Protein AF-A0A0F9BNK5-F1 (afdb_monomer)

Nearest PDB structures (foldseek):
  4afl-assembly1_C  TM=5.054E-01  e=4.484E+00  Homo sapiens
  6kgq-assembly1_A  TM=4.041E-01  e=2.671E+00  Homo sapiens
  8k9c-assembly1_A  TM=3.778E-01  e=3.461E+00  Homo sapiens

Sequence (141 aa):
MEKILEMRRKRAALVEEARSILDKAEGEKRSLSEDEDTKYKSLVTEIETTKKAEDREMQLMGLEGEVRENAQSLKPEPEAKKDGFESLGEMMLAVRQASIPGGKMDNRLEKRTILGLNETVPSEGGFLVDKPLADELITRT

pLDDT: mean 79.59, std 15.86, range [45.19, 97.62]

Organism: NCBI:txid412755

Mean predicted aligned error: 16.74 Å

Secondary structure (DSSP, 8-state):
-HHHHHHHHHHHHHHHHHHHHHHHHHHTTSPPPHHHHHHHHHHHHHHHHHHHHHHHHHHHHHHHHHHHHHHHHTS--------S-SSHHHHHHHHHHHTSTTPPPPHHHHHHHHTT---S-TTS---PPPHHHHHHHHHT-

Radius of gyration: 35.4 Å; Cα contacts (8 Å, |Δi|>4): 58; chains: 1; bounding box: 64×49×92 Å

Solvent-accessible surface area (backbone atoms only — not comparable to full-atom values): 8484 Å² total; per-residue (Å²): 111,68,69,56,54,51,51,51,52,53,40,50,52,43,50,52,53,45,46,54,55,51,53,48,23,59,74,69,74,46,75,70,51,74,68,52,47,52,50,39,54,51,38,52,52,52,40,52,53,52,49,55,51,45,54,51,54,51,50,50,54,48,51,52,48,54,54,51,52,57,57,55,73,67,48,76,74,75,76,73,73,74,81,64,68,98,43,66,68,57,45,52,52,44,52,53,39,43,70,39,94,90,43,68,70,48,68,67,58,52,57,55,66,68,68,62,85,77,83,86,62,98,83,65,96,74,82,88,78,52,68,73,56,50,52,55,53,66,75,74,110

InterPro domains:
  IPR024455 Phage capsid [TIGR01554] (6-140)

Structure (mmCIF, N/CA/C/O backbone):
data_AF-A0A0F9BNK5-F1
#
_entry.id   AF-A0A0F9BNK5-F1
#
loop_
_atom_site.group_PDB
_atom_site.id
_atom_site.type_symbol
_atom_site.label_atom_id
_atom_site.label_alt_id
_atom_site.label_comp_id
_atom_site.label_asym_id
_atom_site.label_entity_id
_atom_site.label_seq_id
_atom_site.pdbx_PDB_ins_code
_atom_site.Cartn_x
_atom_site.Cartn_y
_atom_site.Cartn_z
_atom_site.occupancy
_atom_site.B_iso_or_equiv
_atom_site.auth_seq_id
_atom_site.auth_comp_id
_atom_site.auth_asym_id
_atom_site.auth_atom_id
_atom_site.pdbx_PDB_model_num
ATOM 1 N N . MET A 1 1 ? 8.942 -1.350 -2.264 1.00 76.06 1 MET A N 1
ATOM 2 C CA . MET A 1 1 ? 7.957 -2.362 -1.805 1.00 76.06 1 MET A CA 1
ATOM 3 C C . MET A 1 1 ? 8.018 -2.603 -0.300 1.00 76.06 1 MET A C 1
ATOM 5 O O . MET A 1 1 ? 6.976 -2.491 0.329 1.00 76.06 1 MET A O 1
ATOM 9 N N . GLU A 1 2 ? 9.188 -2.863 0.298 1.00 85.75 2 GLU A N 1
ATOM 10 C CA . GLU A 1 2 ? 9.309 -3.104 1.754 1.00 85.75 2 GLU A CA 1
ATOM 11 C C . GLU A 1 2 ? 8.704 -1.986 2.617 1.00 85.75 2 GLU A C 1
ATOM 13 O O . GLU A 1 2 ? 7.884 -2.264 3.486 1.00 85.75 2 GLU A O 1
ATOM 18 N N . LYS A 1 3 ? 8.980 -0.719 2.289 1.00 88.19 3 LYS A N 1
ATOM 19 C CA . LYS A 1 3 ? 8.428 0.454 2.992 1.00 88.19 3 LYS A CA 1
ATOM 20 C C . LYS A 1 3 ? 6.889 0.482 3.053 1.00 88.19 3 LYS A C 1
ATOM 22 O O . LYS A 1 3 ? 6.318 0.781 4.097 1.00 88.19 3 LYS A O 1
ATOM 27 N N . ILE A 1 4 ? 6.201 0.122 1.963 1.00 91.81 4 ILE A N 1
ATOM 28 C CA . ILE A 1 4 ? 4.725 0.047 1.921 1.00 91.81 4 ILE A CA 1
ATOM 29 C C . ILE A 1 4 ? 4.224 -1.097 2.816 1.00 91.81 4 ILE A C 1
ATOM 31 O O . ILE A 1 4 ? 3.232 -0.945 3.528 1.00 91.81 4 ILE A O 1
ATOM 35 N N . LEU A 1 5 ? 4.917 -2.240 2.822 1.00 92.19 5 LEU A N 1
ATOM 36 C CA . LEU A 1 5 ? 4.567 -3.374 3.681 1.00 92.19 5 LEU A CA 1
ATOM 37 C C . LEU A 1 5 ? 4.739 -3.039 5.167 1.00 92.19 5 LEU A C 1
ATOM 39 O O . LEU A 1 5 ? 3.884 -3.402 5.974 1.00 92.19 5 LEU A O 1
ATOM 43 N N . GLU A 1 6 ? 5.796 -2.316 5.532 1.00 92.88 6 GLU A N 1
ATOM 44 C CA . GLU A 1 6 ? 5.997 -1.825 6.897 1.00 92.88 6 GLU A CA 1
ATOM 45 C C . GLU A 1 6 ? 4.893 -0.855 7.327 1.00 92.88 6 GLU A C 1
ATOM 47 O O . GLU A 1 6 ? 4.320 -1.021 8.405 1.00 92.88 6 GLU A O 1
ATOM 52 N N . MET A 1 7 ? 4.518 0.098 6.466 1.00 92.50 7 MET A N 1
ATOM 53 C CA . MET A 1 7 ? 3.400 1.014 6.732 1.00 92.50 7 MET A CA 1
ATOM 54 C C . MET A 1 7 ? 2.081 0.261 6.941 1.00 92.50 7 MET A C 1
ATOM 56 O O . MET A 1 7 ? 1.332 0.577 7.867 1.00 92.50 7 MET A O 1
ATOM 60 N N . ARG A 1 8 ? 1.817 -0.783 6.144 1.00 93.00 8 ARG A N 1
ATOM 61 C CA . ARG A 1 8 ? 0.635 -1.645 6.309 1.00 93.00 8 ARG A CA 1
ATOM 62 C C . ARG A 1 8 ? 0.640 -2.395 7.634 1.00 93.00 8 ARG A C 1
ATOM 64 O O . ARG A 1 8 ? -0.393 -2.440 8.297 1.00 93.00 8 ARG A O 1
ATOM 71 N N . ARG A 1 9 ? 1.785 -2.957 8.033 1.00 95.19 9 ARG A N 1
ATOM 72 C CA . ARG A 1 9 ? 1.939 -3.633 9.333 1.00 95.19 9 ARG A CA 1
ATOM 73 C C . ARG A 1 9 ? 1.705 -2.664 10.486 1.00 95.19 9 ARG A C 1
ATOM 75 O O . ARG A 1 9 ? 0.938 -2.982 11.390 1.00 95.19 9 ARG A O 1
ATOM 82 N N . LYS A 1 10 ? 2.298 -1.467 10.422 1.00 94.19 10 LYS A N 1
ATOM 83 C CA . LYS A 1 10 ? 2.085 -0.417 11.425 1.00 94.19 10 LYS A CA 1
ATOM 84 C C . LYS A 1 10 ? 0.609 -0.025 11.509 1.00 94.19 10 LYS A C 1
ATOM 86 O O . LYS A 1 10 ? 0.060 0.028 12.603 1.00 94.19 10 LYS A O 1
ATOM 91 N N . ARG A 1 11 ? -0.056 0.189 10.368 1.00 95.19 11 ARG A N 1
ATOM 92 C CA . ARG A 1 11 ? -1.488 0.514 10.341 1.00 95.19 11 ARG A CA 1
ATOM 93 C C . ARG A 1 11 ? -2.338 -0.605 10.942 1.00 95.19 11 ARG A C 1
ATOM 95 O O . ARG A 1 11 ? -3.258 -0.308 11.690 1.00 95.19 11 ARG A O 1
ATOM 102 N N . ALA A 1 12 ? -2.035 -1.866 10.639 1.00 96.12 12 ALA A N 1
ATOM 103 C CA . ALA A 1 12 ? -2.743 -3.003 11.223 1.00 96.12 12 ALA A CA 1
ATOM 104 C C . ALA A 1 12 ? -2.599 -3.033 12.753 1.00 96.12 12 ALA A C 1
ATOM 106 O O . ALA A 1 12 ? -3.598 -3.180 13.445 1.00 96.12 12 ALA A O 1
ATOM 107 N N . ALA A 1 13 ? -1.390 -2.804 13.277 1.00 96.00 13 ALA A N 1
ATOM 108 C CA . ALA A 1 13 ? -1.158 -2.734 14.719 1.00 96.00 13 ALA A CA 1
ATOM 109 C C . ALA A 1 13 ? -1.958 -1.602 15.391 1.00 96.00 13 ALA A C 1
ATOM 111 O O . ALA A 1 13 ? -2.590 -1.830 16.417 1.00 96.00 13 ALA A O 1
ATOM 112 N N . LEU A 1 14 ? -1.995 -0.410 14.783 1.00 95.62 14 LEU A N 1
ATOM 113 C CA . LEU A 1 14 ? -2.779 0.723 15.294 1.00 95.62 14 LEU A CA 1
ATOM 114 C C . LEU A 1 14 ? -4.292 0.442 15.282 1.00 95.62 14 LEU A C 1
ATOM 116 O O . LEU A 1 14 ? -4.999 0.826 16.210 1.00 95.62 14 LEU A O 1
ATOM 120 N N . VAL A 1 15 ? -4.795 -0.233 14.242 1.00 96.56 15 VAL A N 1
ATOM 121 C CA . VAL A 1 15 ? -6.211 -0.629 14.143 1.00 96.56 15 VAL A CA 1
ATOM 122 C C . VAL A 1 15 ? -6.573 -1.652 15.218 1.00 96.56 15 VAL A C 1
ATOM 124 O O . VAL A 1 15 ? -7.629 -1.531 15.834 1.00 96.56 15 VAL A O 1
ATOM 127 N N . GLU A 1 16 ? -5.707 -2.635 15.464 1.00 97.38 16 GLU A N 1
ATOM 128 C CA . GLU A 1 16 ? -5.906 -3.618 16.534 1.00 97.38 16 GLU A CA 1
ATOM 129 C C . GLU A 1 16 ? -5.879 -2.961 17.920 1.00 97.38 16 GLU A C 1
ATOM 131 O O . GLU A 1 16 ? -6.719 -3.265 18.764 1.00 97.38 16 GLU A O 1
ATOM 136 N N . GLU A 1 17 ? -4.986 -1.995 18.150 1.00 94.75 17 GLU A N 1
ATOM 137 C CA . GLU A 1 17 ? -4.975 -1.236 19.404 1.00 94.75 17 GLU A CA 1
ATOM 138 C C . GLU A 1 17 ? -6.266 -0.425 19.589 1.00 94.75 17 GLU A C 1
ATOM 140 O O . GLU A 1 17 ? -6.862 -0.455 20.667 1.00 94.75 17 GLU A O 1
ATOM 145 N N . ALA A 1 18 ? -6.744 0.245 18.536 1.00 95.12 18 ALA A N 1
ATOM 146 C CA . ALA A 1 18 ? -8.000 0.991 18.573 1.00 95.12 18 ALA A CA 1
ATOM 147 C C . ALA A 1 18 ? -9.206 0.075 18.849 1.00 95.12 18 ALA A C 1
ATOM 149 O O . ALA A 1 18 ? -10.068 0.427 19.655 1.00 95.12 18 ALA A O 1
ATOM 150 N N . ARG A 1 19 ? -9.243 -1.120 18.241 1.00 95.75 19 ARG A N 1
ATOM 151 C CA . ARG A 1 19 ? -10.258 -2.147 18.528 1.00 95.75 19 ARG A CA 1
ATOM 152 C C . ARG A 1 19 ? -10.195 -2.628 19.965 1.00 95.75 19 ARG A C 1
ATOM 154 O O . ARG A 1 19 ? -11.224 -2.660 20.620 1.00 95.75 19 ARG A O 1
ATOM 161 N N . SER A 1 20 ? -9.002 -2.900 20.491 1.00 96.06 20 SER A N 1
ATOM 162 C CA . SER A 1 20 ? -8.850 -3.354 21.876 1.00 96.06 20 SER A CA 1
ATOM 163 C C . SER A 1 20 ? -9.412 -2.353 22.890 1.00 96.06 20 SER A C 1
ATOM 165 O O . SER A 1 20 ? -9.919 -2.766 23.931 1.00 96.06 20 SER A O 1
ATOM 167 N N . ILE A 1 21 ? -9.338 -1.047 22.610 1.00 94.31 21 ILE A N 1
ATOM 168 C CA . ILE A 1 21 ? -9.953 -0.022 23.462 1.00 94.31 21 ILE A CA 1
ATOM 169 C C . ILE A 1 21 ? -11.486 -0.132 23.416 1.00 94.31 21 ILE A C 1
ATOM 171 O O . ILE A 1 21 ? -12.127 -0.115 24.467 1.00 94.31 21 ILE A O 1
ATOM 175 N N . LEU A 1 22 ? -12.068 -0.287 22.223 1.00 94.06 22 LEU A N 1
ATOM 176 C CA . LEU A 1 22 ? -13.516 -0.454 22.062 1.00 94.06 22 LEU A CA 1
ATOM 177 C C . LEU A 1 22 ? -14.015 -1.751 22.710 1.00 94.06 22 LEU A C 1
ATOM 179 O O . LEU A 1 22 ? -14.951 -1.707 23.501 1.00 94.06 22 LEU A O 1
ATOM 183 N N . ASP A 1 23 ? -13.337 -2.873 22.466 1.00 96.00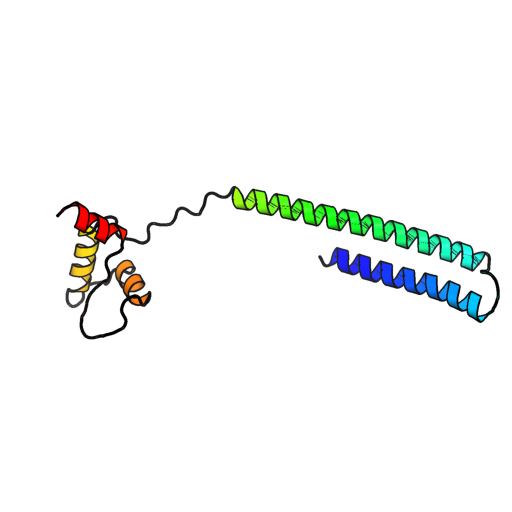 23 ASP A N 1
ATOM 184 C CA . ASP A 1 23 ? -13.697 -4.185 23.013 1.00 96.00 23 ASP A CA 1
ATOM 185 C C . ASP A 1 23 ? -13.672 -4.190 24.551 1.00 96.00 23 ASP A C 1
ATOM 187 O O . ASP A 1 23 ? -14.507 -4.828 25.193 1.00 96.00 23 ASP A O 1
ATOM 191 N N . LYS A 1 24 ? -12.735 -3.455 25.169 1.00 94.81 24 LYS A N 1
ATOM 192 C CA . LYS A 1 24 ? -12.689 -3.280 26.630 1.00 94.81 24 LYS A CA 1
ATOM 193 C C . LYS A 1 24 ? -13.892 -2.500 27.145 1.00 94.81 24 LYS A C 1
ATOM 195 O O . LYS A 1 24 ? -14.531 -2.939 28.100 1.00 94.81 24 LYS A O 1
ATOM 200 N N . ALA A 1 25 ? -14.219 -1.376 26.510 1.00 94.44 25 ALA A N 1
ATOM 201 C CA . ALA A 1 25 ? -15.375 -0.571 26.893 1.00 94.44 25 ALA A CA 1
ATOM 202 C C . ALA A 1 25 ? -16.691 -1.359 26.727 1.00 94.44 25 ALA A C 1
ATOM 204 O O . ALA A 1 25 ? -17.534 -1.356 27.628 1.00 94.44 25 ALA A O 1
ATOM 205 N N . GLU A 1 26 ? -16.831 -2.108 25.628 1.00 93.88 26 GLU A N 1
ATOM 206 C CA . GLU A 1 26 ? -17.971 -2.994 25.373 1.00 93.88 26 GLU A CA 1
ATOM 207 C C . GLU A 1 26 ? -18.060 -4.140 26.390 1.00 93.88 26 GLU A C 1
ATOM 209 O O . GLU A 1 26 ? -19.138 -4.400 26.935 1.00 93.88 26 GLU A O 1
ATOM 214 N N . GLY A 1 27 ? -16.936 -4.794 26.702 1.00 95.44 27 GLY A N 1
ATOM 215 C CA . GLY A 1 27 ? -16.862 -5.864 27.702 1.00 95.44 27 GLY A CA 1
ATOM 216 C C . GLY A 1 27 ? -17.247 -5.395 29.108 1.00 95.44 27 GLY A C 1
ATOM 217 O O . GLY A 1 27 ? -17.922 -6.114 29.846 1.00 95.44 27 GLY A O 1
ATOM 218 N N . GLU A 1 28 ? -16.891 -4.159 29.452 1.00 94.75 28 GLU A N 1
ATOM 219 C CA . GLU A 1 28 ? -17.265 -3.499 30.706 1.00 94.75 28 GLU A CA 1
ATOM 220 C C . GLU A 1 28 ? -18.668 -2.857 30.656 1.00 94.75 28 GLU A C 1
ATOM 222 O O . GLU A 1 28 ? -19.139 -2.324 31.661 1.00 94.75 28 GLU A O 1
ATOM 227 N N . LYS A 1 29 ? -19.366 -2.941 29.511 1.00 93.94 29 LYS A N 1
ATOM 228 C CA . LYS A 1 29 ? -20.697 -2.355 29.256 1.00 93.94 29 LYS A CA 1
ATOM 229 C C . LYS A 1 29 ? -20.781 -0.871 29.615 1.00 93.94 29 LYS A C 1
ATOM 231 O O . LYS A 1 29 ? -21.817 -0.395 30.085 1.00 93.94 29 LYS A O 1
ATOM 236 N N . ARG A 1 30 ? -19.691 -0.140 29.399 1.00 91.56 30 ARG A N 1
ATOM 237 C CA . ARG A 1 30 ? -19.602 1.297 29.662 1.00 91.56 30 ARG A CA 1
ATOM 238 C C . ARG A 1 30 ? -19.215 2.054 28.404 1.00 91.56 30 ARG A C 1
ATOM 240 O O . ARG A 1 30 ? -18.714 1.488 27.439 1.00 91.56 30 ARG A O 1
ATOM 247 N N . SER A 1 31 ? -19.427 3.362 28.433 1.00 91.50 31 SER A N 1
ATOM 248 C CA . SER A 1 31 ? -18.803 4.247 27.459 1.00 91.50 31 SER A CA 1
ATOM 249 C C . SER A 1 31 ? -17.290 4.314 27.683 1.00 91.50 31 SER A C 1
ATOM 251 O O . SER A 1 31 ? -16.787 4.045 28.782 1.00 91.50 31 SER A O 1
ATOM 253 N N . LEU A 1 32 ? -16.578 4.725 26.637 1.00 91.44 32 LEU A N 1
ATOM 254 C CA . LEU A 1 32 ? -15.171 5.110 26.719 1.00 91.44 32 LEU A CA 1
ATOM 255 C C . LEU A 1 32 ? -14.967 6.130 27.844 1.00 91.44 32 LEU A C 1
ATOM 257 O O . LEU A 1 32 ? -15.786 7.039 28.024 1.00 91.44 32 LEU A O 1
ATOM 261 N N . SER A 1 33 ? -13.886 5.964 28.602 1.00 94.38 33 SER A N 1
ATOM 262 C CA . SER A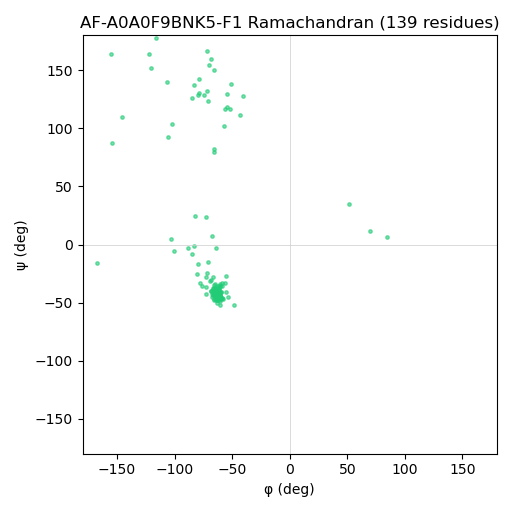 1 33 ? -13.423 7.011 29.512 1.00 94.38 33 SER A CA 1
ATOM 263 C C . SER A 1 33 ? -12.821 8.175 28.715 1.00 94.38 33 SER A C 1
ATOM 265 O O . SER A 1 33 ? -12.533 8.043 27.526 1.00 94.38 33 SER A O 1
ATOM 267 N N . GLU A 1 34 ? -12.607 9.323 29.356 1.00 94.50 34 GLU A N 1
ATOM 268 C CA . GLU A 1 34 ? -12.011 10.498 28.700 1.00 94.50 34 GLU A CA 1
ATOM 269 C C . GLU A 1 34 ? -10.586 10.216 28.180 1.00 94.50 34 GLU A C 1
ATOM 271 O O . GLU A 1 34 ? -10.231 10.608 27.063 1.00 94.50 34 GLU A O 1
ATOM 276 N N . ASP A 1 35 ? -9.801 9.446 28.938 1.00 92.81 35 ASP A N 1
ATOM 277 C CA . ASP A 1 35 ? -8.456 9.013 28.545 1.00 92.81 35 ASP A CA 1
ATOM 278 C C . ASP A 1 35 ? -8.492 8.042 27.355 1.00 92.81 35 ASP A C 1
ATOM 280 O O . ASP A 1 35 ? -7.699 8.157 26.415 1.00 92.81 35 ASP A O 1
ATOM 284 N N . GLU A 1 36 ? -9.425 7.086 27.370 1.00 93.19 36 GLU A N 1
ATOM 285 C CA . GLU A 1 36 ? -9.602 6.117 26.285 1.00 93.19 36 GLU A CA 1
ATOM 286 C C . GLU A 1 36 ? -10.114 6.779 25.007 1.00 93.19 36 GLU A C 1
ATOM 288 O O . GLU A 1 36 ? -9.632 6.452 23.925 1.00 93.19 36 GLU A O 1
ATOM 293 N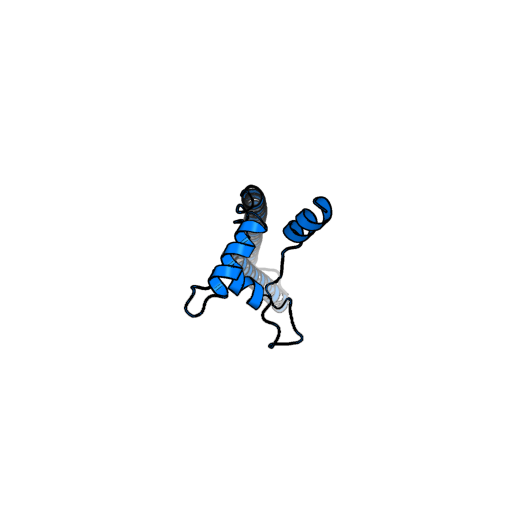 N . ASP A 1 37 ? -11.042 7.730 25.118 1.00 94.44 37 ASP A N 1
ATOM 294 C CA . ASP A 1 37 ? -11.563 8.500 23.989 1.00 94.44 37 ASP A CA 1
ATOM 295 C C . ASP A 1 37 ? -10.466 9.372 23.359 1.00 94.44 37 ASP A C 1
ATOM 297 O O . ASP A 1 37 ? -10.286 9.379 22.138 1.00 94.44 37 ASP A O 1
ATOM 301 N N . THR A 1 38 ? -9.652 10.037 24.186 1.00 96.69 38 THR A N 1
ATOM 302 C CA . THR A 1 38 ? -8.486 10.806 23.722 1.00 96.69 38 THR A CA 1
ATOM 303 C C . THR A 1 38 ? -7.490 9.903 22.994 1.00 96.69 38 THR A C 1
ATOM 305 O O . THR A 1 38 ? -7.042 10.222 21.886 1.00 96.69 38 THR A O 1
ATOM 308 N N . LYS A 1 39 ? -7.173 8.740 23.575 1.00 95.38 39 LYS A N 1
ATOM 309 C CA . LYS A 1 39 ? -6.256 7.773 22.967 1.00 95.38 39 LYS A CA 1
ATOM 310 C C . LYS A 1 39 ? -6.814 7.210 21.660 1.00 95.38 39 LYS A C 1
ATOM 312 O O . LYS A 1 39 ? -6.092 7.153 20.667 1.00 95.38 39 LYS A O 1
ATOM 317 N N . TYR A 1 40 ? -8.094 6.852 21.629 1.00 96.38 40 TYR A N 1
ATOM 318 C CA . TYR A 1 40 ? -8.773 6.358 20.435 1.00 96.38 40 TYR A CA 1
ATOM 319 C C . TYR A 1 40 ? -8.735 7.390 19.299 1.00 96.38 40 TYR A C 1
ATOM 321 O O . TYR A 1 40 ? -8.340 7.061 18.181 1.00 96.38 40 TYR A O 1
ATOM 329 N N . LYS A 1 41 ? -9.040 8.662 19.582 1.00 96.75 41 LYS A N 1
ATOM 330 C CA . LYS A 1 41 ? -8.938 9.759 18.600 1.00 96.75 41 LYS A CA 1
ATOM 331 C C . LYS A 1 41 ? -7.520 9.929 18.053 1.00 96.75 41 LYS A C 1
ATOM 333 O O . LYS A 1 41 ? -7.349 10.125 16.845 1.00 96.75 41 LYS A O 1
ATOM 338 N N . SER A 1 42 ? -6.507 9.822 18.914 1.00 96.88 42 SER A N 1
ATOM 339 C CA . SER A 1 42 ? -5.102 9.854 18.489 1.00 96.88 42 SER A CA 1
ATOM 340 C C . SER A 1 42 ? -4.778 8.688 17.554 1.00 96.88 42 SER A C 1
ATOM 342 O O . SER A 1 42 ? -4.239 8.904 16.470 1.00 96.88 42 SER A O 1
ATOM 344 N N . LEU A 1 43 ? -5.173 7.464 17.921 1.00 96.69 43 LEU A N 1
ATOM 345 C CA . LEU A 1 43 ? -4.955 6.267 17.105 1.00 96.69 43 LEU A CA 1
ATOM 346 C C . LEU A 1 43 ? -5.636 6.379 15.738 1.00 96.69 43 LEU A C 1
ATOM 348 O O . LEU A 1 43 ? -5.010 6.100 14.718 1.00 96.69 43 LEU A O 1
ATOM 352 N N . VAL A 1 44 ? -6.886 6.847 15.687 1.00 96.38 44 VAL A N 1
ATOM 353 C CA . VAL A 1 44 ? -7.606 7.074 14.423 1.00 96.38 44 VAL A CA 1
ATOM 354 C C . VAL A 1 44 ? -6.874 8.097 13.551 1.00 96.38 44 VAL A C 1
ATOM 356 O O . VAL A 1 44 ? -6.673 7.860 12.359 1.00 96.38 44 VAL A O 1
ATOM 359 N N . THR A 1 45 ? -6.388 9.189 14.142 1.00 97.62 45 THR A N 1
ATOM 360 C CA . THR A 1 45 ? -5.596 10.200 13.423 1.00 97.62 45 THR A CA 1
ATOM 361 C C . THR A 1 45 ? -4.298 9.602 12.860 1.00 97.62 45 THR A C 1
ATOM 363 O O . THR A 1 45 ? -3.936 9.842 11.703 1.00 97.62 45 THR A O 1
ATOM 366 N N . GLU A 1 46 ? -3.597 8.768 13.629 1.00 95.50 46 GLU A N 1
ATOM 367 C CA . GLU A 1 46 ? -2.390 8.069 13.168 1.00 95.50 46 GLU A CA 1
ATOM 368 C C . GLU A 1 46 ? -2.672 7.049 12.053 1.00 95.50 46 GLU A C 1
ATOM 370 O O . GLU A 1 46 ? -1.897 6.928 11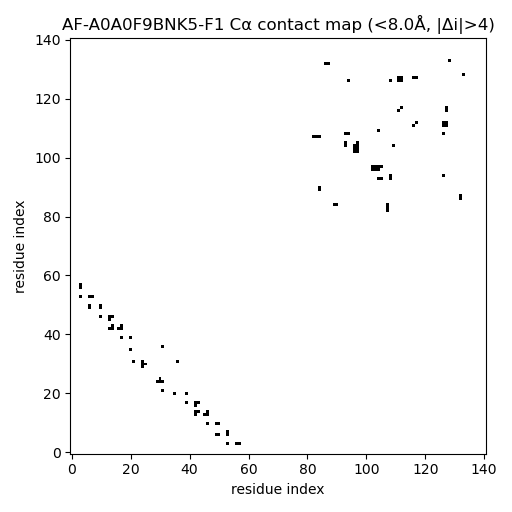.098 1.00 95.50 46 GLU A O 1
ATOM 375 N N . ILE A 1 47 ? -3.800 6.342 12.124 1.00 96.31 47 ILE A N 1
ATOM 376 C CA . ILE A 1 47 ? -4.249 5.414 11.079 1.00 96.31 47 ILE A CA 1
ATOM 377 C C . ILE A 1 47 ? -4.491 6.171 9.770 1.00 96.31 47 ILE A C 1
ATOM 379 O O . ILE A 1 47 ? -4.015 5.745 8.712 1.00 96.31 47 ILE A O 1
ATOM 383 N N . GLU A 1 48 ? -5.195 7.303 9.825 1.00 96.56 48 GLU A N 1
ATOM 384 C CA . GLU A 1 48 ? -5.491 8.116 8.644 1.00 96.56 48 GLU A CA 1
ATOM 385 C C . GLU A 1 48 ? -4.237 8.724 8.019 1.00 96.56 48 GLU A C 1
ATOM 387 O O . GLU A 1 48 ? -4.073 8.707 6.797 1.00 96.56 48 GLU A O 1
ATOM 392 N N . THR A 1 49 ? -3.334 9.255 8.843 1.00 95.62 49 THR A N 1
ATOM 393 C CA . THR A 1 49 ? -2.066 9.825 8.366 1.00 95.62 49 THR A CA 1
ATOM 394 C C . THR A 1 49 ? -1.180 8.758 7.730 1.00 95.62 49 THR A C 1
ATOM 396 O O . THR A 1 49 ? -0.653 8.981 6.638 1.00 95.62 49 THR A O 1
ATOM 399 N N . THR A 1 50 ? -1.088 7.573 8.341 1.00 93.88 50 THR A N 1
ATOM 400 C CA . THR A 1 50 ? -0.342 6.432 7.791 1.00 93.88 50 THR A CA 1
ATOM 401 C C . THR A 1 50 ? -0.955 5.949 6.477 1.00 93.88 50 THR A C 1
ATOM 403 O O . THR A 1 50 ? -0.226 5.692 5.523 1.00 93.88 50 THR A O 1
ATOM 406 N N . LYS A 1 51 ? -2.290 5.881 6.378 1.00 95.25 51 LYS A N 1
ATOM 407 C CA . LYS A 1 51 ? -2.982 5.545 5.125 1.00 95.25 51 LYS A CA 1
ATOM 408 C C . LYS A 1 51 ? -2.670 6.557 4.019 1.00 95.25 51 LYS A C 1
ATOM 410 O O . LYS A 1 51 ? -2.275 6.156 2.933 1.00 95.25 51 LYS A O 1
ATOM 415 N N . LYS A 1 52 ? -2.768 7.860 4.305 1.00 96.19 52 LYS A N 1
ATOM 416 C CA . LYS A 1 52 ? -2.432 8.913 3.331 1.00 96.19 52 LYS A CA 1
ATOM 417 C C . LYS A 1 52 ? -0.971 8.839 2.881 1.00 96.19 52 LYS A C 1
ATOM 419 O O . LYS A 1 52 ? -0.681 9.139 1.728 1.00 96.19 52 LYS A O 1
ATOM 424 N N . ALA A 1 53 ? -0.051 8.477 3.774 1.00 92.69 53 ALA A N 1
ATOM 425 C CA . ALA A 1 53 ? 1.346 8.261 3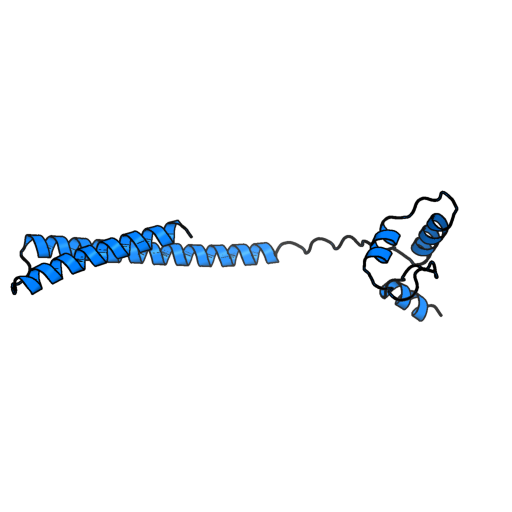.411 1.00 92.69 53 ALA A CA 1
ATOM 426 C C . ALA A 1 53 ? 1.508 7.041 2.488 1.00 92.69 53 ALA A C 1
ATOM 428 O O . ALA A 1 53 ? 2.200 7.145 1.480 1.00 92.69 53 ALA A O 1
ATOM 429 N N . GLU A 1 54 ? 0.824 5.929 2.779 1.00 93.81 54 GLU A N 1
ATOM 430 C CA . GLU A 1 54 ? 0.825 4.737 1.922 1.00 93.81 54 GLU A CA 1
ATOM 431 C C . GLU A 1 54 ? 0.323 5.051 0.506 1.00 93.81 54 GLU A C 1
ATOM 433 O O . GLU A 1 54 ? 0.977 4.683 -0.468 1.00 93.81 54 GLU A O 1
ATOM 438 N N . ASP A 1 55 ? -0.800 5.767 0.392 1.00 92.81 55 ASP A N 1
ATOM 439 C CA . ASP A 1 55 ? -1.396 6.117 -0.901 1.00 92.81 55 ASP A CA 1
ATOM 440 C C . ASP A 1 55 ? -0.424 6.956 -1.751 1.00 92.81 55 ASP A C 1
ATOM 442 O O . ASP A 1 55 ? -0.257 6.697 -2.943 1.00 92.81 55 ASP A O 1
ATOM 446 N N . ARG A 1 56 ? 0.296 7.906 -1.135 1.00 93.12 56 ARG A N 1
ATOM 447 C CA . ARG A 1 56 ? 1.323 8.710 -1.825 1.00 93.12 56 ARG A CA 1
ATOM 448 C C . ARG A 1 56 ? 2.499 7.866 -2.307 1.00 93.12 56 ARG A C 1
ATOM 450 O O . ARG A 1 56 ? 2.951 8.047 -3.431 1.00 93.12 56 ARG A O 1
ATOM 457 N N . GLU A 1 57 ? 3.003 6.960 -1.471 1.00 91.38 57 GLU A N 1
ATOM 458 C CA . GLU A 1 57 ? 4.116 6.075 -1.8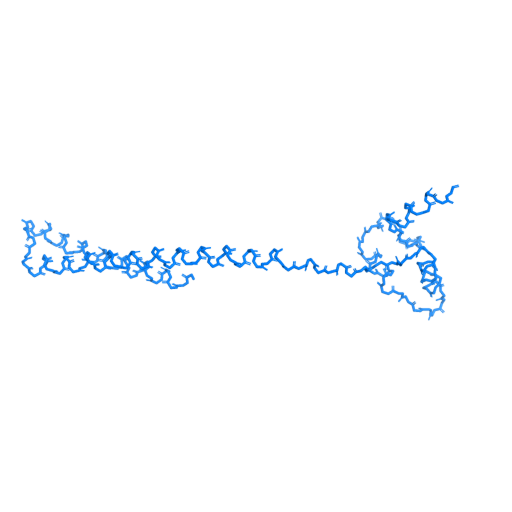44 1.00 91.38 57 GLU A CA 1
ATOM 459 C C . GLU A 1 57 ? 3.710 5.121 -2.972 1.00 91.38 57 GLU A C 1
ATOM 461 O O . GLU A 1 57 ? 4.500 4.857 -3.874 1.00 91.38 57 GLU A O 1
ATOM 466 N N . MET A 1 58 ? 2.466 4.637 -2.960 1.00 89.12 58 MET A N 1
ATOM 467 C CA . MET A 1 58 ? 1.928 3.801 -4.030 1.00 89.12 58 MET A CA 1
ATOM 468 C C . MET A 1 58 ? 1.795 4.577 -5.345 1.00 89.12 58 MET A C 1
ATOM 470 O O . MET A 1 58 ? 2.183 4.062 -6.392 1.00 89.12 58 MET A O 1
ATOM 474 N N . GLN A 1 59 ? 1.295 5.815 -5.294 1.00 90.81 59 GLN A N 1
ATOM 475 C CA . GLN A 1 59 ? 1.219 6.690 -6.465 1.00 90.81 59 GLN A CA 1
ATOM 476 C C . GLN A 1 59 ? 2.605 6.985 -7.042 1.00 90.81 59 GLN A C 1
ATOM 478 O O . GLN A 1 59 ? 2.798 6.851 -8.247 1.00 90.81 59 GLN A O 1
ATOM 483 N N . LEU A 1 60 ? 3.577 7.330 -6.192 1.00 90.06 60 LEU A N 1
ATOM 484 C CA . LEU A 1 60 ? 4.957 7.557 -6.623 1.00 90.06 60 LEU A CA 1
ATOM 485 C C . LEU A 1 60 ? 5.559 6.308 -7.262 1.00 90.06 60 LEU A C 1
ATOM 487 O O . LEU A 1 60 ? 6.128 6.404 -8.341 1.00 90.06 60 LEU A O 1
ATOM 491 N N . MET A 1 61 ? 5.368 5.132 -6.661 1.00 87.44 61 MET A N 1
ATOM 492 C CA . MET A 1 61 ? 5.855 3.876 -7.231 1.00 87.44 61 MET A CA 1
ATOM 493 C C . MET A 1 61 ? 5.225 3.572 -8.601 1.00 87.44 61 MET A C 1
ATOM 495 O O . MET A 1 61 ? 5.913 3.069 -9.488 1.00 87.44 61 MET A O 1
ATOM 499 N N . GLY A 1 62 ? 3.936 3.878 -8.787 1.00 87.56 62 GLY A N 1
ATOM 500 C CA . GLY A 1 62 ? 3.262 3.752 -10.082 1.00 87.56 62 GLY A CA 1
ATOM 501 C C . GLY A 1 62 ? 3.864 4.683 -11.136 1.00 87.56 62 GLY A C 1
ATOM 502 O O . GLY A 1 62 ? 4.269 4.224 -12.201 1.00 87.56 62 GLY A O 1
ATOM 503 N N . LEU A 1 63 ? 4.015 5.966 -10.796 1.00 87.62 63 LEU A N 1
ATOM 504 C CA . LEU A 1 63 ? 4.615 6.972 -11.678 1.00 87.62 63 LEU A CA 1
ATOM 505 C C . LEU A 1 63 ? 6.076 6.646 -12.023 1.00 87.62 63 LEU A C 1
ATOM 507 O O . LEU A 1 63 ? 6.487 6.777 -13.172 1.00 87.62 63 LEU A O 1
ATOM 511 N N . GLU A 1 64 ? 6.869 6.184 -11.055 1.00 85.25 64 GLU A N 1
ATOM 512 C CA . GLU A 1 64 ? 8.243 5.726 -11.288 1.00 85.25 64 GLU A CA 1
ATOM 513 C C . GLU A 1 64 ? 8.288 4.518 -12.232 1.00 85.25 64 GLU A C 1
ATOM 515 O O . GLU A 1 64 ? 9.186 4.425 -13.072 1.00 85.25 64 GLU A O 1
ATOM 520 N N . GLY A 1 65 ? 7.315 3.609 -12.119 1.00 82.00 65 GLY A N 1
ATOM 521 C CA . GLY A 1 65 ? 7.136 2.488 -13.039 1.00 82.00 65 GLY A CA 1
ATOM 522 C C . GLY A 1 65 ? 6.893 2.958 -14.472 1.00 82.00 65 GLY A C 1
ATOM 523 O O . GLY A 1 65 ? 7.637 2.567 -15.370 1.00 82.00 65 GLY A O 1
ATOM 524 N N . GLU A 1 66 ? 5.925 3.854 -14.669 1.00 78.88 66 GLU A N 1
ATOM 525 C CA . GLU A 1 66 ? 5.588 4.422 -15.982 1.00 78.88 66 GLU A CA 1
ATOM 526 C C . GLU A 1 66 ? 6.765 5.190 -16.602 1.00 78.88 66 GLU A C 1
ATOM 528 O O . GLU A 1 66 ? 7.078 5.026 -17.781 1.00 78.88 66 GLU A O 1
ATOM 533 N N . VAL A 1 67 ? 7.470 6.009 -15.815 1.00 78.75 67 VAL A N 1
ATOM 534 C CA . VAL A 1 67 ? 8.658 6.741 -16.287 1.00 78.75 67 VAL A CA 1
ATOM 535 C C . VAL A 1 67 ? 9.767 5.773 -16.691 1.00 78.75 67 VAL A C 1
ATOM 537 O O . VAL A 1 67 ? 10.428 5.980 -17.710 1.00 78.75 67 VAL A O 1
ATOM 540 N N . ARG A 1 68 ? 9.976 4.697 -15.926 1.00 73.38 68 ARG A N 1
ATOM 541 C CA . ARG A 1 68 ? 10.994 3.688 -16.233 1.00 73.38 68 ARG A CA 1
ATOM 542 C C . ARG A 1 68 ? 10.656 2.890 -17.489 1.00 73.38 68 ARG A C 1
ATOM 544 O O . ARG A 1 68 ? 11.564 2.620 -18.273 1.00 73.38 68 ARG A O 1
ATOM 551 N N . GLU A 1 69 ? 9.392 2.529 -17.680 1.00 69.88 69 GLU A N 1
ATOM 552 C CA . GLU A 1 69 ? 8.912 1.838 -18.878 1.00 69.88 69 GLU A CA 1
ATOM 553 C C . GLU A 1 69 ? 9.080 2.723 -20.120 1.00 69.88 69 GLU A C 1
ATOM 555 O O . GLU A 1 69 ? 9.706 2.303 -21.093 1.00 69.88 69 GLU A O 1
ATOM 560 N N . ASN A 1 70 ? 8.662 3.990 -20.037 1.00 66.62 70 ASN A N 1
ATOM 561 C CA . ASN A 1 70 ? 8.843 4.976 -21.106 1.00 66.62 70 ASN A CA 1
ATOM 562 C C . ASN A 1 70 ? 10.325 5.266 -21.409 1.00 66.62 70 ASN A C 1
ATOM 564 O O . ASN A 1 70 ? 10.711 5.464 -22.558 1.00 66.62 70 ASN A O 1
ATOM 568 N N . ALA A 1 71 ? 11.197 5.264 -20.399 1.00 61.66 71 ALA A N 1
ATOM 569 C CA . ALA A 1 71 ? 12.637 5.416 -20.605 1.00 61.66 71 ALA A CA 1
ATOM 570 C C . ALA A 1 71 ? 13.290 4.161 -21.218 1.00 61.66 71 ALA A C 1
ATOM 572 O O . ALA A 1 71 ? 14.311 4.266 -21.898 1.00 61.66 71 ALA A O 1
ATOM 573 N N . GLN A 1 72 ? 12.735 2.967 -20.980 1.00 58.50 72 GLN A N 1
ATOM 574 C CA . GLN A 1 72 ? 13.213 1.723 -21.588 1.00 58.50 72 GLN A CA 1
ATOM 575 C C . GLN A 1 72 ? 12.778 1.583 -23.046 1.00 58.50 72 GLN A C 1
ATOM 577 O O . GLN A 1 72 ? 13.583 1.114 -23.847 1.00 58.50 72 GLN A O 1
ATOM 582 N N . SER A 1 73 ? 11.580 2.041 -23.408 1.00 57.59 73 SER A N 1
ATOM 583 C CA . SER A 1 73 ? 11.109 2.075 -24.800 1.00 57.59 73 SER A CA 1
ATOM 584 C C . SER A 1 73 ? 11.812 3.134 -25.664 1.00 57.59 73 SER A C 1
ATOM 586 O O . SER A 1 73 ? 11.779 3.039 -26.887 1.00 57.59 73 SER A O 1
ATOM 588 N N . LEU A 1 74 ? 12.517 4.094 -25.051 1.00 55.81 74 LEU A N 1
ATOM 589 C CA . LEU A 1 74 ? 13.390 5.061 -25.735 1.00 55.81 74 LEU A CA 1
ATOM 590 C C . LEU A 1 74 ? 14.837 4.581 -25.923 1.00 55.81 74 LEU A C 1
ATOM 592 O O . LEU A 1 74 ? 15.641 5.292 -26.531 1.00 55.81 74 LEU A O 1
ATOM 596 N N . LYS A 1 75 ? 15.207 3.399 -25.414 1.00 52.28 75 LYS A N 1
ATOM 597 C CA . LYS A 1 75 ? 16.493 2.809 -25.792 1.00 52.28 75 LYS A CA 1
ATOM 598 C C . LYS A 1 75 ? 16.370 2.352 -27.245 1.00 52.28 75 LYS A C 1
ATOM 600 O O . LYS A 1 75 ? 15.474 1.554 -27.515 1.00 52.28 75 LYS A O 1
ATOM 605 N N . PRO A 1 76 ? 17.235 2.816 -28.169 1.00 48.91 76 PRO A N 1
ATOM 606 C CA . PRO A 1 76 ? 17.290 2.203 -29.482 1.00 48.91 76 PRO A CA 1
ATOM 607 C C . PRO A 1 76 ? 17.518 0.710 -29.263 1.00 48.91 76 PRO A C 1
ATOM 609 O O . PRO A 1 76 ? 18.368 0.314 -28.456 1.00 48.91 76 PRO A O 1
ATOM 612 N N . GLU A 1 77 ? 16.679 -0.088 -29.915 1.00 53.53 77 GLU A N 1
ATOM 613 C CA . GLU A 1 77 ? 16.811 -1.535 -30.008 1.00 53.53 77 GLU A CA 1
ATOM 614 C C . GLU A 1 77 ? 18.300 -1.844 -30.209 1.00 53.53 77 GLU A C 1
ATOM 616 O O . GLU A 1 77 ? 18.927 -1.171 -31.038 1.00 53.53 77 GLU A O 1
ATOM 621 N N . PRO A 1 78 ? 18.921 -2.734 -29.405 1.00 48.84 78 PRO A N 1
ATOM 622 C CA . PRO A 1 78 ? 20.335 -3.020 -29.585 1.00 48.84 78 PRO A CA 1
ATOM 623 C C . PRO A 1 78 ? 20.486 -3.417 -31.042 1.00 48.84 78 PRO A C 1
ATOM 625 O O . PRO A 1 78 ? 19.821 -4.366 -31.456 1.00 48.84 78 PRO A O 1
ATOM 628 N N . GLU A 1 79 ? 21.268 -2.642 -31.809 1.00 50.97 79 GLU A N 1
ATOM 629 C CA . GLU A 1 79 ? 21.529 -2.929 -33.215 1.00 50.97 79 GLU A CA 1
ATOM 630 C C . GLU A 1 79 ? 21.781 -4.421 -33.288 1.00 50.97 79 GLU A C 1
ATOM 632 O O . GLU A 1 79 ? 22.728 -4.911 -32.661 1.00 50.97 79 GLU A O 1
ATOM 637 N N . ALA A 1 80 ? 20.853 -5.148 -33.918 1.00 48.19 80 ALA A N 1
ATOM 638 C CA . ALA A 1 80 ? 20.973 -6.578 -34.059 1.00 48.19 80 ALA A CA 1
ATOM 639 C C . ALA A 1 80 ? 22.308 -6.766 -34.760 1.00 48.19 80 ALA A C 1
ATOM 641 O O . ALA A 1 80 ? 22.434 -6.467 -35.951 1.00 48.19 80 ALA A O 1
ATOM 642 N N . LYS A 1 81 ? 23.338 -7.151 -33.996 1.00 52.94 81 LYS A N 1
ATOM 643 C CA . LYS A 1 81 ? 24.619 -7.528 -34.565 1.00 52.94 81 LYS A CA 1
ATOM 644 C C . LYS A 1 81 ? 24.237 -8.551 -35.608 1.00 52.94 81 LYS A C 1
ATOM 646 O O . LYS A 1 81 ? 23.584 -9.542 -35.279 1.00 52.94 81 LYS A O 1
ATOM 651 N N . LYS A 1 82 ? 24.504 -8.229 -36.871 1.00 56.16 82 LYS A N 1
ATOM 652 C CA . LYS A 1 82 ? 24.225 -9.116 -37.990 1.00 56.16 82 LYS A CA 1
ATOM 653 C C . LYS A 1 82 ? 25.151 -10.311 -37.804 1.00 56.16 82 LYS A C 1
ATOM 655 O O . LYS A 1 82 ? 26.227 -10.360 -38.377 1.00 56.16 82 LYS A O 1
ATOM 660 N N . ASP A 1 83 ? 24.751 -11.255 -36.960 1.00 62.81 83 ASP A N 1
ATOM 661 C CA . ASP A 1 83 ? 25.487 -12.476 -36.624 1.00 62.81 83 ASP A CA 1
ATOM 662 C C . ASP A 1 83 ? 25.456 -13.484 -37.802 1.00 62.81 83 ASP A C 1
ATOM 664 O O . ASP A 1 83 ? 25.617 -14.690 -37.616 1.00 62.81 83 ASP A O 1
ATOM 668 N N . GLY A 1 84 ? 25.246 -12.992 -39.029 1.00 70.56 84 GLY A N 1
ATOM 669 C CA . GLY A 1 84 ? 25.158 -13.746 -40.275 1.00 70.56 84 GLY A CA 1
ATOM 670 C C . GLY A 1 84 ? 26.281 -13.393 -41.252 1.00 70.56 84 GLY A C 1
ATOM 671 O O . GLY A 1 84 ? 27.138 -12.554 -40.977 1.00 70.56 84 GLY A O 1
ATOM 672 N N . PHE A 1 85 ? 26.289 -14.071 -42.397 1.00 80.06 85 PHE A N 1
ATOM 673 C CA . PHE A 1 85 ? 27.171 -13.733 -43.516 1.00 80.06 85 PHE A CA 1
ATOM 674 C C . PHE A 1 85 ? 26.596 -12.541 -44.286 1.00 80.06 85 PHE A C 1
ATOM 676 O O . PHE A 1 85 ? 25.381 -12.450 -44.459 1.00 80.06 85 PHE A O 1
ATOM 683 N N . GLU A 1 86 ? 27.454 -11.642 -44.769 1.00 79.56 86 GLU A N 1
ATOM 684 C CA . GLU A 1 86 ? 27.038 -10.483 -45.567 1.00 79.56 86 GLU A CA 1
ATOM 685 C C . GLU A 1 86 ? 26.578 -10.890 -46.973 1.00 79.56 86 GLU A C 1
ATOM 687 O O . GLU A 1 86 ? 25.798 -10.179 -47.603 1.00 79.56 86 GLU A O 1
ATOM 692 N N . SER A 1 87 ? 27.055 -12.035 -47.470 1.00 81.56 87 SER A N 1
ATOM 693 C CA . SER A 1 87 ? 26.661 -12.606 -48.760 1.00 81.56 87 SER A CA 1
ATOM 694 C C . SER A 1 87 ? 26.865 -14.120 -48.805 1.00 81.56 87 SER A C 1
ATOM 696 O O . SER A 1 87 ? 27.630 -14.696 -48.023 1.00 81.56 87 SER A O 1
ATOM 698 N N . LEU A 1 88 ? 26.243 -14.774 -49.791 1.00 81.56 88 LEU A N 1
ATOM 699 C CA . LEU A 1 88 ? 26.434 -16.208 -50.024 1.00 81.56 88 LEU A CA 1
ATOM 700 C C . LEU A 1 88 ? 27.897 -16.551 -50.344 1.00 81.56 88 LEU A C 1
ATOM 702 O O . LEU A 1 88 ? 28.388 -17.606 -49.949 1.00 81.56 88 LEU A O 1
ATOM 706 N N . GLY A 1 89 ? 28.611 -15.653 -51.028 1.00 83.12 89 GLY A N 1
ATOM 707 C CA . GLY A 1 89 ? 30.029 -15.838 -51.342 1.00 83.12 89 GLY A CA 1
ATOM 708 C C . GLY A 1 89 ? 30.895 -15.930 -50.085 1.00 83.12 89 GLY A C 1
ATOM 709 O O . GLY A 1 89 ? 31.773 -16.788 -50.001 1.00 83.12 89 GLY A O 1
ATOM 710 N N . GLU A 1 90 ? 30.606 -15.103 -49.078 1.00 84.69 90 GLU A N 1
ATOM 711 C CA . GLU A 1 90 ? 31.292 -15.149 -47.785 1.00 84.69 90 GLU A CA 1
ATOM 712 C C . GLU A 1 90 ? 31.000 -16.461 -47.042 1.00 84.69 90 GLU A C 1
ATOM 714 O O . GLU A 1 90 ? 31.920 -17.105 -46.532 1.00 84.69 90 GLU A O 1
ATOM 719 N N . MET A 1 91 ? 29.740 -16.910 -47.062 1.00 84.06 91 MET A N 1
ATOM 720 C CA . MET A 1 91 ? 29.355 -18.202 -46.492 1.00 84.06 91 MET A CA 1
ATOM 721 C C . MET A 1 91 ? 30.112 -19.356 -47.164 1.00 84.06 91 MET A C 1
ATOM 723 O O . MET A 1 91 ? 30.679 -20.201 -46.476 1.00 84.06 91 MET A O 1
ATOM 727 N N . MET A 1 92 ? 30.193 -19.380 -48.496 1.00 83.88 92 MET A N 1
ATOM 728 C CA . MET A 1 92 ? 30.883 -20.443 -49.238 1.00 83.88 92 MET A CA 1
ATOM 729 C C . MET A 1 92 ? 32.395 -20.466 -48.975 1.00 83.88 92 MET A C 1
ATOM 731 O O . MET A 1 92 ? 32.992 -21.542 -48.911 1.00 83.88 92 MET A O 1
ATOM 735 N N . LEU A 1 93 ? 33.024 -19.304 -48.770 1.00 85.06 93 LEU A N 1
ATOM 736 C CA . LEU A 1 93 ? 34.430 -19.227 -48.361 1.00 85.06 93 LEU A CA 1
ATOM 737 C C . LEU A 1 93 ? 34.646 -19.811 -46.960 1.00 85.06 93 LEU A C 1
ATOM 739 O O . LEU A 1 93 ? 35.594 -20.575 -46.764 1.00 85.06 93 LEU A O 1
ATOM 743 N N . ALA A 1 94 ? 33.753 -19.510 -46.014 1.00 83.75 94 ALA A N 1
ATOM 744 C CA . ALA A 1 94 ? 33.803 -20.081 -44.671 1.00 83.75 94 ALA A CA 1
ATOM 745 C C . ALA A 1 94 ? 33.588 -21.607 -44.696 1.00 83.75 94 ALA A C 1
ATOM 747 O O . ALA A 1 94 ? 34.342 -22.347 -44.063 1.00 83.75 94 ALA A O 1
ATOM 748 N N . VAL A 1 95 ? 32.620 -22.092 -45.483 1.00 82.56 95 VAL A N 1
ATOM 749 C CA . VAL A 1 95 ? 32.342 -23.530 -45.664 1.00 82.56 95 VAL A CA 1
ATOM 750 C C . VAL A 1 95 ? 33.539 -24.248 -46.285 1.00 82.56 95 VAL A C 1
ATOM 752 O O . VAL A 1 95 ? 33.954 -25.307 -45.807 1.00 82.56 95 VAL A O 1
ATOM 755 N N . ARG A 1 96 ? 34.153 -23.6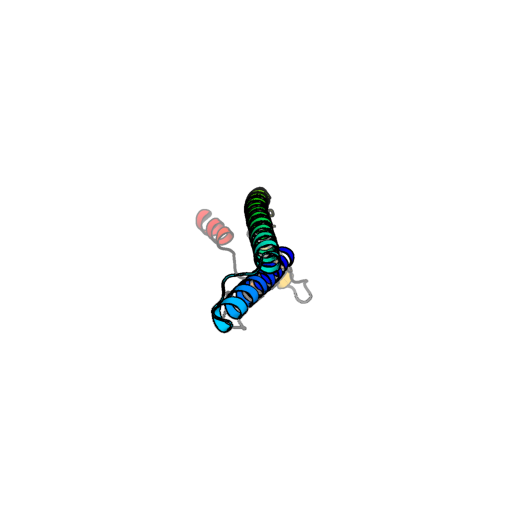58 -47.317 1.00 83.69 96 ARG A N 1
ATOM 756 C CA . ARG A 1 96 ? 35.381 -24.181 -47.928 1.00 83.69 96 ARG A CA 1
ATOM 757 C C . ARG A 1 96 ? 36.505 -24.284 -46.902 1.00 83.69 96 ARG A C 1
ATOM 759 O O . ARG A 1 96 ? 37.173 -25.310 -46.858 1.00 83.69 96 ARG A O 1
ATOM 766 N N . GLN A 1 97 ? 36.710 -23.253 -46.084 1.00 83.25 97 GLN A N 1
ATOM 767 C CA . GLN A 1 97 ? 37.761 -23.241 -45.064 1.00 83.25 97 GLN A CA 1
ATOM 768 C C . GLN A 1 97 ? 37.539 -24.315 -43.991 1.00 83.25 97 GLN A C 1
ATOM 770 O O . GLN A 1 97 ? 38.498 -24.968 -43.580 1.00 83.25 97 GLN A O 1
ATOM 775 N N . ALA A 1 98 ? 36.285 -24.529 -43.587 1.00 81.75 98 ALA A N 1
ATOM 776 C CA . ALA A 1 98 ? 35.882 -25.588 -42.666 1.00 81.75 98 ALA A CA 1
ATOM 777 C C . ALA A 1 98 ? 36.059 -27.004 -43.244 1.00 81.75 98 ALA A C 1
ATOM 779 O O . ALA A 1 98 ? 36.281 -27.952 -42.497 1.00 81.75 98 ALA A O 1
ATOM 780 N N . SER A 1 99 ? 35.983 -27.148 -44.570 1.00 75.44 99 SER A N 1
ATOM 781 C CA . SER A 1 99 ? 36.085 -28.439 -45.268 1.00 75.44 99 SER A CA 1
ATOM 782 C C . SER A 1 99 ? 37.530 -28.883 -45.541 1.00 75.44 99 SER A C 1
ATOM 784 O O . SER A 1 99 ? 37.758 -30.000 -46.003 1.00 75.44 99 SER A O 1
ATOM 786 N N . ILE A 1 100 ? 38.523 -28.023 -45.287 1.00 82.31 100 ILE A N 1
ATOM 787 C CA . ILE A 1 100 ? 39.943 -28.363 -45.444 1.00 82.31 100 ILE A CA 1
ATOM 788 C C . ILE A 1 100 ? 40.395 -29.180 -44.221 1.00 82.31 100 ILE A C 1
ATOM 790 O O . ILE A 1 100 ? 40.190 -28.726 -43.094 1.00 82.31 100 ILE A O 1
ATOM 794 N N . PRO A 1 101 ? 41.063 -30.340 -44.390 1.00 74.88 101 PRO A N 1
ATOM 795 C CA . PRO A 1 101 ? 41.646 -31.079 -43.271 1.00 74.88 101 PRO A CA 1
ATOM 796 C C . PRO A 1 101 ? 42.626 -30.201 -42.472 1.00 74.88 101 PRO A C 1
ATOM 798 O O . PRO A 1 101 ? 43.635 -29.744 -43.006 1.00 74.88 101 PRO A O 1
ATOM 801 N N . GLY A 1 102 ? 42.313 -29.934 -41.199 1.00 75.69 102 GLY A N 1
ATOM 802 C CA . GLY A 1 102 ? 43.075 -29.012 -40.339 1.00 75.69 102 GLY A CA 1
ATOM 803 C C . GLY A 1 102 ? 42.701 -27.526 -40.475 1.00 75.69 102 GLY A C 1
ATOM 804 O O . GLY A 1 102 ? 43.367 -26.670 -39.891 1.00 75.69 102 GLY A O 1
ATOM 805 N N . GLY A 1 103 ? 41.653 -27.200 -41.235 1.00 75.69 103 GLY A N 1
ATOM 806 C CA . GLY A 1 103 ? 41.094 -25.855 -41.351 1.00 75.69 103 GLY 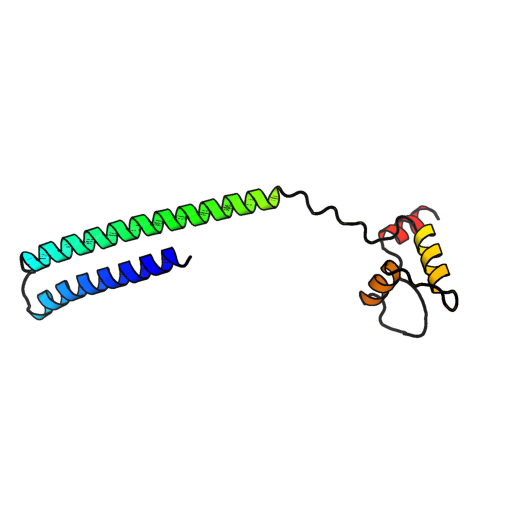A CA 1
ATOM 807 C C . GLY A 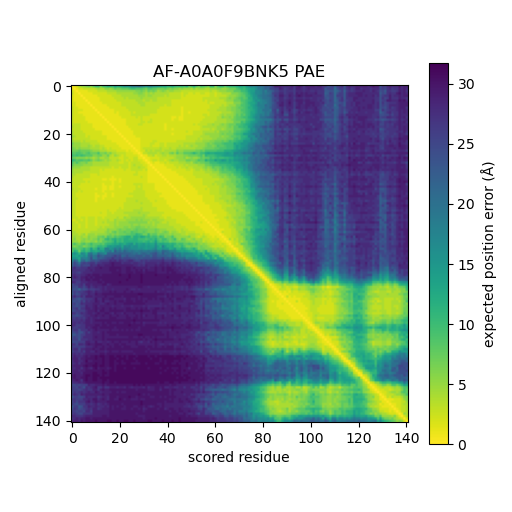1 103 ? 40.390 -25.390 -40.072 1.00 75.69 103 GLY A C 1
ATOM 808 O O . GLY A 1 103 ? 39.923 -26.189 -39.264 1.00 75.69 103 GLY A O 1
ATOM 809 N N . LYS A 1 104 ? 40.320 -24.069 -39.874 1.00 76.44 104 LYS A N 1
ATOM 810 C CA . LYS A 1 104 ? 39.580 -23.464 -38.760 1.00 76.44 104 LYS A CA 1
ATOM 811 C C . LYS A 1 104 ? 38.108 -23.313 -39.141 1.00 76.44 104 LYS A C 1
ATOM 813 O O . LYS A 1 104 ? 37.809 -22.695 -40.161 1.00 76.44 104 LYS A O 1
ATOM 818 N N . MET A 1 105 ? 37.219 -23.851 -38.309 1.00 76.38 105 MET A N 1
ATOM 819 C CA . MET A 1 105 ? 35.773 -23.646 -38.417 1.00 76.38 105 MET A CA 1
ATOM 820 C C . MET A 1 105 ? 35.425 -22.206 -38.010 1.00 76.38 105 MET A C 1
ATOM 822 O O . MET A 1 105 ? 35.898 -21.729 -36.979 1.00 76.38 105 MET A O 1
ATOM 826 N N . ASP A 1 106 ? 34.622 -21.504 -38.815 1.00 79.38 106 ASP A N 1
ATOM 827 C CA . ASP A 1 106 ? 34.079 -20.190 -38.442 1.00 79.38 106 ASP A CA 1
ATOM 828 C C . ASP A 1 106 ? 32.961 -20.391 -37.404 1.00 79.38 106 ASP A C 1
ATOM 830 O O . ASP A 1 106 ? 32.028 -21.167 -37.627 1.00 79.38 106 ASP A O 1
ATOM 834 N N . ASN A 1 107 ? 33.028 -19.674 -36.279 1.00 78.50 107 ASN A N 1
ATOM 835 C CA . ASN A 1 107 ? 32.039 -19.753 -35.197 1.00 78.50 107 ASN A CA 1
ATOM 836 C C . ASN A 1 107 ? 30.603 -19.481 -35.686 1.00 78.50 107 ASN A C 1
ATOM 838 O O . ASN A 1 107 ? 29.643 -19.959 -35.081 1.00 78.50 107 ASN A O 1
ATOM 842 N N . ARG A 1 108 ? 30.429 -18.709 -36.771 1.00 79.19 108 ARG A N 1
ATOM 843 C CA . ARG A 1 108 ? 29.118 -18.454 -37.388 1.00 79.19 108 ARG A CA 1
ATOM 844 C C . ARG A 1 108 ? 28.549 -19.702 -38.054 1.00 79.19 108 ARG A C 1
ATOM 846 O O . ARG A 1 108 ? 27.340 -19.875 -38.034 1.00 79.19 108 ARG A O 1
ATOM 853 N N . LEU A 1 109 ? 29.380 -20.596 -38.591 1.00 75.56 109 LEU A N 1
ATOM 854 C CA . LEU A 1 109 ? 28.925 -21.892 -39.108 1.00 75.56 109 LEU A CA 1
ATOM 855 C C . LEU A 1 109 ? 28.547 -22.843 -37.968 1.00 75.56 109 LEU A C 1
ATOM 857 O O . LEU A 1 109 ? 27.501 -23.486 -38.021 1.00 75.56 109 LEU A O 1
ATOM 861 N N . GLU A 1 110 ? 29.354 -22.872 -36.907 1.00 71.00 110 GLU A N 1
ATOM 862 C CA . GLU A 1 110 ? 29.144 -23.737 -35.742 1.00 71.00 110 GLU A CA 1
ATOM 863 C C . GLU A 1 110 ? 27.841 -23.402 -34.996 1.00 71.00 110 GLU A C 1
ATOM 865 O O . GLU A 1 110 ? 27.001 -24.273 -34.757 1.00 71.00 110 GLU A O 1
ATOM 870 N N . LYS A 1 111 ? 27.597 -22.116 -34.714 1.00 67.62 111 LYS A N 1
ATOM 871 C CA . LYS A 1 111 ? 26.348 -21.661 -34.077 1.00 67.62 111 LYS A CA 1
ATOM 872 C C . LYS A 1 111 ? 25.103 -22.084 -34.861 1.00 67.62 111 LYS A C 1
ATOM 874 O O . LYS A 1 111 ? 24.077 -22.385 -34.262 1.00 67.62 111 LYS A O 1
ATOM 879 N N . ARG A 1 112 ? 25.193 -22.153 -36.192 1.00 64.12 112 ARG A N 1
ATOM 880 C CA . ARG A 1 112 ? 24.083 -22.540 -37.079 1.00 64.12 112 ARG A CA 1
ATOM 881 C C . ARG A 1 112 ? 23.855 -24.045 -37.107 1.00 64.12 112 ARG A C 1
ATOM 883 O O . ARG A 1 112 ? 22.708 -24.468 -37.191 1.00 64.12 112 ARG A O 1
ATOM 890 N N . THR A 1 113 ? 24.916 -24.840 -36.976 1.00 57.59 113 THR A N 1
ATOM 891 C CA . THR A 1 113 ? 24.790 -26.292 -36.770 1.00 57.59 113 THR A CA 1
ATOM 892 C C . THR A 1 113 ? 24.200 -26.638 -35.396 1.00 57.59 113 THR A C 1
ATOM 894 O O . THR A 1 113 ? 23.470 -27.615 -35.280 1.00 57.59 113 THR A O 1
ATOM 897 N N . ILE A 1 114 ? 24.446 -25.810 -34.371 1.00 52.78 114 ILE A N 1
ATOM 898 C CA . ILE A 1 114 ? 23.964 -26.018 -32.991 1.00 52.78 114 ILE A CA 1
ATOM 899 C C . ILE A 1 114 ? 22.502 -25.580 -32.800 1.00 52.78 114 ILE A C 1
ATOM 901 O O . ILE A 1 114 ? 21.810 -26.127 -31.946 1.00 52.78 114 ILE A O 1
ATOM 905 N N . LEU A 1 115 ? 21.988 -24.650 -33.615 1.00 54.12 115 LEU A N 1
ATOM 906 C CA . LEU A 1 115 ? 20.589 -24.193 -33.558 1.00 54.12 115 LEU A CA 1
ATOM 907 C C . LEU A 1 115 ? 19.550 -25.258 -33.973 1.00 54.12 115 LEU A C 1
ATOM 909 O O . LEU A 1 115 ? 18.370 -24.940 -34.071 1.00 54.12 115 LEU A O 1
ATOM 913 N N . GLY A 1 116 ? 19.952 -26.516 -34.191 1.00 50.72 116 GLY A N 1
ATOM 914 C CA . GLY A 1 116 ? 19.028 -27.651 -34.287 1.00 50.72 116 GLY A CA 1
ATOM 915 C C . GLY A 1 116 ? 18.147 -27.675 -35.538 1.00 50.72 116 GLY A C 1
ATOM 916 O O . GLY A 1 116 ? 17.228 -28.480 -35.617 1.00 50.72 116 GLY A O 1
ATOM 917 N N . LEU A 1 117 ? 18.416 -26.838 -36.546 1.00 52.88 117 LEU A N 1
ATOM 918 C CA . LEU A 1 117 ? 17.653 -26.830 -37.802 1.00 52.88 117 LEU A CA 1
ATOM 919 C C . LEU A 1 117 ? 18.110 -27.903 -38.817 1.00 52.88 117 LEU A C 1
ATOM 921 O O . LEU A 1 117 ? 17.898 -27.739 -40.017 1.00 52.88 117 LEU A O 1
ATOM 925 N N . ASN A 1 118 ? 18.729 -29.005 -38.378 1.00 45.19 118 ASN A N 1
ATOM 926 C CA . ASN A 1 118 ? 18.836 -30.207 -39.210 1.00 45.19 118 ASN A CA 1
ATOM 927 C C . ASN A 1 118 ? 18.977 -31.471 -38.350 1.00 45.19 118 ASN A C 1
ATOM 929 O O . ASN A 1 118 ? 20.074 -31.926 -38.033 1.00 45.19 118 ASN A O 1
ATOM 933 N N . GLU A 1 119 ? 17.843 -32.040 -37.961 1.00 50.12 119 GLU A N 1
ATOM 934 C CA . GLU A 1 119 ? 17.756 -33.400 -37.447 1.00 50.12 119 GLU A CA 1
ATOM 935 C C . GLU A 1 119 ? 17.222 -34.279 -38.572 1.00 50.12 119 GLU A C 1
ATOM 937 O O . GLU A 1 119 ? 16.029 -34.247 -38.857 1.00 50.12 119 GLU A O 1
ATOM 942 N N . THR A 1 120 ? 18.079 -35.068 -39.222 1.00 45.38 120 THR A N 1
ATOM 943 C CA . THR A 1 120 ? 17.717 -36.479 -39.471 1.00 45.38 120 THR A CA 1
ATOM 944 C C . THR A 1 120 ? 18.862 -37.368 -39.937 1.00 45.38 120 THR A C 1
ATOM 946 O O . THR A 1 120 ? 18.722 -38.581 -39.802 1.00 45.38 120 THR A O 1
ATOM 949 N N . VAL A 1 121 ? 20.013 -36.851 -40.398 1.00 45.97 121 VAL A N 1
ATOM 950 C CA . VAL A 1 121 ? 21.154 -37.735 -40.713 1.00 45.97 121 VAL A CA 1
ATOM 951 C C . VAL A 1 121 ? 22.514 -37.079 -40.412 1.00 45.97 121 VAL A C 1
ATOM 953 O O . VAL A 1 121 ? 22.951 -36.202 -41.152 1.00 45.97 121 VAL A O 1
ATOM 956 N N . PRO A 1 122 ? 23.248 -37.534 -39.378 1.00 46.28 122 PRO A N 1
ATOM 957 C CA . PRO A 1 122 ? 24.589 -37.038 -39.028 1.00 46.28 122 PRO A CA 1
ATOM 958 C C . PRO A 1 122 ? 25.688 -37.288 -40.080 1.00 46.28 122 PRO A C 1
ATOM 960 O O . PRO A 1 122 ? 26.838 -36.922 -39.857 1.00 46.28 122 PRO A O 1
ATOM 963 N N . SER A 1 123 ? 25.380 -37.972 -41.189 1.00 50.41 123 SER A N 1
ATOM 964 C CA . SER A 1 123 ? 26.357 -38.388 -42.211 1.00 50.41 123 SER A CA 1
ATOM 965 C C . SER A 1 123 ? 26.403 -37.499 -43.454 1.00 50.41 123 SER A C 1
ATOM 967 O O . SER A 1 123 ? 27.286 -37.693 -44.286 1.00 50.41 123 SER A O 1
ATOM 969 N N . GLU A 1 124 ? 25.519 -36.509 -43.583 1.00 50.47 124 GLU A N 1
ATOM 970 C CA . GLU A 1 124 ? 25.562 -35.551 -44.689 1.00 50.47 124 GLU A CA 1
ATOM 971 C C . GLU A 1 124 ? 26.084 -34.207 -44.173 1.00 50.47 124 GLU A C 1
ATOM 973 O O . GLU A 1 124 ? 25.346 -33.389 -43.632 1.00 50.47 124 GLU A O 1
ATOM 978 N N . GLY A 1 125 ? 27.400 -34.004 -44.270 1.00 57.34 125 GLY A N 1
ATOM 979 C CA . GLY A 1 125 ? 28.086 -32.790 -43.818 1.00 57.34 125 GLY A CA 1
ATOM 980 C C . GLY A 1 125 ? 27.697 -31.543 -44.619 1.00 57.34 125 GLY A C 1
ATOM 981 O O . GLY A 1 125 ? 28.441 -31.120 -45.501 1.00 57.34 125 GLY A O 1
ATOM 982 N N . GLY A 1 126 ? 26.542 -30.953 -44.307 1.00 66.00 126 GLY A N 1
ATOM 983 C CA . GLY A 1 126 ? 26.022 -29.732 -44.926 1.00 66.00 126 GLY A CA 1
ATOM 984 C C . GLY A 1 126 ? 25.797 -28.592 -43.926 1.00 66.00 126 GLY A C 1
ATOM 985 O O . GLY A 1 126 ? 25.512 -28.819 -42.752 1.00 66.00 126 GLY A O 1
ATOM 986 N N . PHE A 1 127 ? 25.894 -27.348 -44.405 1.00 73.31 127 PHE A N 1
ATOM 987 C CA . PHE A 1 127 ? 25.582 -26.138 -43.634 1.00 73.31 127 PHE A CA 1
ATOM 988 C C . PHE A 1 127 ? 24.262 -25.520 -44.105 1.00 73.31 127 PHE A C 1
ATOM 990 O O . PHE A 1 127 ? 23.998 -25.443 -45.303 1.00 73.31 127 PHE A O 1
ATOM 997 N N . LEU A 1 128 ? 23.446 -25.034 -43.168 1.00 75.12 128 LEU A N 1
ATOM 998 C CA . LEU A 1 128 ? 22.158 -24.406 -43.470 1.00 75.12 128 LEU A CA 1
ATOM 999 C C . LEU A 1 128 ? 22.318 -22.954 -43.932 1.00 75.12 128 LEU A C 1
ATOM 1001 O O . LEU A 1 128 ? 22.918 -22.125 -43.234 1.00 75.12 128 LEU A O 1
ATOM 1005 N N . VAL A 1 129 ? 21.708 -22.638 -45.073 1.00 73.88 129 VAL A N 1
ATOM 1006 C CA . VAL A 1 129 ? 21.631 -21.284 -45.641 1.00 73.88 129 VAL A CA 1
ATOM 1007 C C . VAL A 1 129 ? 20.467 -20.518 -44.997 1.00 73.88 129 VAL A C 1
ATOM 1009 O O . VAL A 1 129 ? 19.392 -21.077 -44.793 1.00 73.88 129 VAL A O 1
ATOM 1012 N N . ASP A 1 130 ? 20.675 -19.246 -44.643 1.00 70.50 130 ASP A N 1
ATOM 1013 C CA . ASP A 1 130 ? 19.606 -18.387 -44.111 1.00 70.50 130 ASP A CA 1
ATOM 1014 C C . ASP A 1 130 ? 18.522 -18.101 -45.149 1.00 70.50 130 ASP A C 1
ATOM 1016 O O . ASP A 1 130 ? 18.824 -17.956 -46.329 1.00 70.50 130 ASP A O 1
ATOM 1020 N N . LYS A 1 131 ? 17.279 -17.889 -44.692 1.00 72.38 131 LYS A N 1
ATOM 1021 C CA . LYS A 1 131 ? 16.167 -17.421 -45.542 1.00 72.38 131 LYS A CA 1
ATOM 1022 C C . LYS A 1 131 ? 16.536 -16.211 -46.421 1.00 72.38 131 LYS A C 1
ATOM 1024 O O . LYS A 1 131 ? 16.404 -16.342 -47.628 1.00 72.38 131 LYS A O 1
ATOM 1029 N N . PRO A 1 132 ? 17.089 -15.099 -45.896 1.00 72.31 132 PRO A N 1
ATOM 1030 C CA . PRO A 1 132 ? 17.511 -13.970 -46.734 1.00 72.31 132 PRO A CA 1
ATOM 1031 C C . PRO A 1 132 ? 18.557 -14.326 -47.804 1.00 72.31 132 PRO A C 1
ATOM 1033 O O . PRO A 1 132 ? 18.504 -13.793 -48.908 1.00 72.31 132 PRO A O 1
ATOM 1036 N N . LEU A 1 133 ? 19.488 -15.239 -47.508 1.00 74.81 133 LEU A N 1
ATOM 1037 C CA . LEU A 1 133 ? 20.480 -15.714 -48.480 1.00 74.81 133 LEU A CA 1
ATOM 1038 C C . LEU A 1 133 ? 19.842 -16.635 -49.534 1.00 74.81 133 LEU A C 1
ATOM 1040 O O . LEU A 1 133 ? 20.209 -16.590 -50.706 1.00 74.81 133 LEU A O 1
ATOM 1044 N N . ALA A 1 134 ? 18.872 -17.456 -49.132 1.00 75.38 134 ALA A N 1
ATOM 1045 C CA . ALA A 1 134 ? 18.086 -18.285 -50.041 1.00 75.38 134 ALA A CA 1
ATOM 1046 C C . ALA A 1 134 ? 17.191 -17.435 -50.962 1.00 75.38 134 ALA A C 1
ATOM 1048 O O . ALA A 1 134 ? 17.078 -17.728 -52.150 1.00 75.38 134 ALA A O 1
ATOM 1049 N N . ASP A 1 135 ? 16.618 -16.347 -50.450 1.00 76.50 135 ASP A N 1
ATOM 1050 C CA . ASP A 1 135 ? 15.814 -15.409 -51.235 1.00 76.50 135 ASP A CA 1
ATOM 1051 C C . ASP A 1 135 ? 16.678 -14.664 -52.278 1.00 76.50 135 ASP A C 1
ATOM 1053 O O . ASP A 1 135 ? 16.247 -14.469 -53.419 1.00 76.50 135 ASP A O 1
ATOM 1057 N N . GLU A 1 136 ? 17.930 -14.313 -51.941 1.00 77.12 136 GLU A N 1
ATOM 1058 C CA . GLU A 1 136 ? 18.907 -13.757 -52.899 1.00 77.12 136 GLU A CA 1
ATOM 1059 C C . GLU A 1 136 ? 19.240 -14.751 -54.028 1.00 77.12 136 GLU A C 1
ATOM 1061 O O . GLU A 1 136 ? 19.387 -14.359 -55.186 1.00 77.12 136 GLU A O 1
ATOM 1066 N N . LEU A 1 137 ? 19.328 -16.048 -53.715 1.00 73.94 137 LEU A N 1
ATOM 1067 C CA . LEU A 1 137 ? 19.558 -17.101 -54.708 1.00 73.94 137 LEU A CA 1
ATOM 1068 C C . LEU A 1 137 ? 18.391 -17.238 -55.688 1.00 73.94 137 LEU A C 1
ATOM 1070 O O . LEU A 1 137 ? 18.597 -17.296 -56.901 1.00 73.94 137 LEU A O 1
ATOM 1074 N N . ILE A 1 138 ? 17.165 -17.265 -55.165 1.00 77.44 138 ILE A N 1
ATOM 1075 C CA . ILE A 1 138 ? 15.951 -17.437 -55.973 1.00 77.44 138 ILE A CA 1
ATOM 1076 C C . ILE A 1 138 ? 15.736 -16.238 -56.904 1.00 77.44 138 ILE A C 1
ATOM 1078 O O . ILE A 1 138 ? 15.280 -16.406 -58.028 1.00 77.44 138 ILE A O 1
ATOM 1082 N N . THR A 1 139 ? 16.085 -15.029 -56.466 1.00 73.25 139 THR A N 1
ATOM 1083 C CA . THR A 1 139 ? 15.892 -13.799 -57.254 1.00 73.25 139 THR A CA 1
ATOM 1084 C C . THR A 1 139 ? 16.950 -13.561 -58.334 1.00 73.25 139 THR A C 1
ATOM 1086 O O . THR A 1 139 ? 16.722 -12.747 -59.228 1.00 73.25 139 THR A O 1
ATOM 1089 N N . ARG A 1 140 ? 18.100 -14.245 -58.274 1.00 60.41 140 ARG A N 1
ATOM 1090 C CA . ARG A 1 140 ? 19.198 -14.117 -59.252 1.00 60.41 140 ARG A CA 1
ATOM 1091 C C . ARG A 1 140 ? 19.291 -15.270 -60.262 1.00 60.41 140 ARG A C 1
ATOM 1093 O O . ARG A 1 140 ? 20.240 -15.278 -61.048 1.00 60.41 140 ARG A O 1
ATOM 1100 N N . THR A 1 141 ? 18.349 -16.213 -60.234 1.00 52.16 141 THR A N 1
ATOM 1101 C CA . THR A 1 141 ? 18.246 -17.335 -61.187 1.00 52.16 141 THR A CA 1
ATOM 1102 C C . THR A 1 141 ? 17.212 -17.024 -62.262 1.00 52.16 141 THR A C 1
ATOM 1104 O O . THR A 1 141 ? 17.489 -17.328 -63.442 1.00 52.16 141 THR A O 1
#

Foldseek 3Di:
DVVLVVLVVVLVVLVVVLVVLVVVCVVVVHDRDPVSVVSSVVSVVSSVVSVVVSVVVVVVVVVVVVVVVVVVVPPPDPPPPCLADPAPVRVVVQVVQVPDVVGDHDVSQVVQVVVPPDPDDPPDPDTDDDPVRVVVVVVVD